Protein AF-N8PVH3-F1 (afdb_monomer)

Sequence (81 aa):
MIYKFVIYKMEKELAFETVAKIIHDRGVELIVGGNPAFETEFVLFYIESTMNQWGYKNPKVAAYCDAIKAENDNFRSMGIC

Solvent-accessible surface area (backbone atoms only — not comparable to full-atom values): 4439 Å² total; per-residue (Å²): 115,68,67,61,54,53,51,56,52,52,55,49,54,51,49,52,47,53,53,44,48,56,46,41,56,52,27,50,54,34,46,77,70,76,35,75,33,61,68,43,33,52,52,37,49,51,49,50,51,52,36,46,75,74,73,46,85,55,74,65,50,53,51,46,29,52,54,47,42,55,54,34,50,53,39,45,75,72,71,52,127

Secondary structure (DSSP, 8-state):
-HHHHHHHHHHHHHHHHHHHHHHHHHHHHHHHTT---HHHHHHHHHHHHHHHHTT---HHHHHHHHHHHHHHHHHHHTT--

pLDDT: mean 91.18, std 10.43, range [61.06, 98.25]

Mean predicted aligned error: 4.34 Å

Nearest PDB structures (foldseek):
  6b87-assembly2_B-3  TM=4.559E-01  e=2.307E+00  synthetic construct

Structure (mmCIF, N/CA/C/O backbone):
data_AF-N8PVH3-F1
#
_entry.id   AF-N8PVH3-F1
#
loop_
_atom_site.group_PDB
_atom_site.id
_atom_site.type_symbol
_atom_site.label_atom_id
_atom_site.label_alt_id
_atom_site.label_comp_id
_atom_site.label_asym_id
_atom_site.label_entity_id
_atom_site.label_seq_id
_atom_site.pdbx_PDB_ins_code
_atom_site.Cartn_x
_atom_site.Cartn_y
_atom_site.Cartn_z
_atom_site.occupancy
_atom_site.B_iso_or_equiv
_atom_site.auth_seq_id
_atom_site.auth_comp_id
_atom_site.auth_asym_id
_atom_site.auth_atom_id
_atom_site.pdbx_PDB_model_num
ATOM 1 N N . MET A 1 1 ? -19.672 6.543 29.196 1.00 62.56 1 MET A N 1
ATOM 2 C CA . MET A 1 1 ? -18.665 5.513 28.838 1.00 62.56 1 MET A CA 1
ATOM 3 C C . MET A 1 1 ? -18.680 5.155 27.348 1.00 62.56 1 MET A C 1
ATOM 5 O O . MET A 1 1 ? -17.611 5.067 26.764 1.00 62.56 1 MET A O 1
ATOM 9 N N . ILE A 1 2 ? -19.855 5.043 26.713 1.00 68.19 2 ILE A N 1
ATOM 10 C CA . ILE A 1 2 ? -20.013 4.739 25.273 1.00 68.19 2 ILE A CA 1
ATOM 11 C C . ILE A 1 2 ? -19.298 5.761 24.366 1.00 68.19 2 ILE A C 1
ATOM 13 O O . ILE A 1 2 ? -18.527 5.369 23.498 1.00 68.19 2 ILE A O 1
ATOM 17 N N . TYR A 1 3 ? -19.456 7.064 24.623 1.00 62.94 3 TYR A N 1
ATOM 18 C CA . TYR A 1 3 ? -18.819 8.121 23.819 1.00 62.94 3 TYR A CA 1
ATOM 19 C C . TYR A 1 3 ? -17.286 8.032 23.768 1.00 62.94 3 TYR A C 1
ATOM 21 O O . TYR A 1 3 ? -16.696 8.221 22.713 1.00 62.94 3 TYR A O 1
ATOM 29 N N . LYS A 1 4 ? -16.632 7.674 24.882 1.00 72.88 4 LYS A N 1
ATOM 30 C CA . LYS A 1 4 ? -15.167 7.536 24.938 1.00 72.88 4 LYS A CA 1
ATOM 31 C C . LYS A 1 4 ? -14.671 6.363 24.084 1.00 72.88 4 LYS A C 1
ATOM 33 O O . LYS A 1 4 ? -13.632 6.468 23.447 1.00 72.88 4 LYS A O 1
ATOM 38 N N . PHE A 1 5 ? -15.427 5.266 24.049 1.00 64.00 5 PHE A N 1
ATOM 39 C CA . PHE A 1 5 ? -15.114 4.107 23.212 1.00 64.00 5 PHE A CA 1
ATOM 40 C C . PHE A 1 5 ? -15.274 4.421 21.7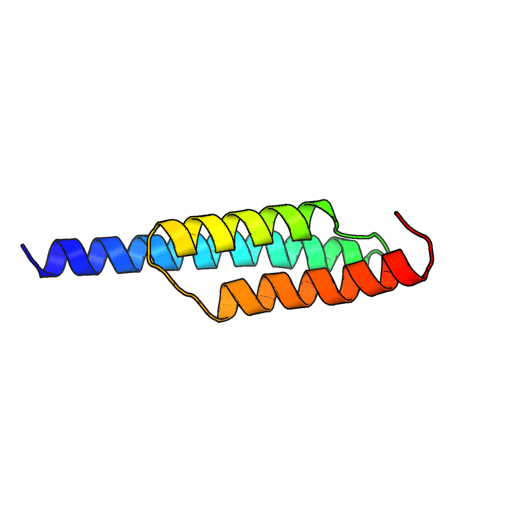19 1.00 64.00 5 PHE A C 1
ATOM 42 O O . PHE A 1 5 ? -14.422 4.035 20.925 1.00 64.00 5 PHE A O 1
ATOM 49 N N . VAL A 1 6 ? -16.323 5.162 21.344 1.00 64.75 6 VAL A N 1
ATOM 50 C CA . VAL A 1 6 ? -16.552 5.594 19.954 1.00 64.75 6 VAL A CA 1
ATOM 51 C C . VAL A 1 6 ? -15.464 6.564 19.481 1.00 64.75 6 VAL A C 1
ATOM 53 O O . VAL A 1 6 ? -14.910 6.359 18.405 1.00 64.75 6 VAL A O 1
ATOM 56 N N . ILE A 1 7 ? -15.091 7.556 20.298 1.00 66.88 7 ILE A N 1
ATOM 57 C CA . ILE A 1 7 ? -14.012 8.505 19.968 1.00 66.88 7 ILE A CA 1
ATOM 58 C C . ILE A 1 7 ? -12.682 7.769 19.758 1.00 66.88 7 ILE A C 1
ATOM 60 O O . ILE A 1 7 ? -12.030 7.961 18.738 1.00 66.88 7 ILE A O 1
ATOM 64 N N . TYR A 1 8 ? -12.325 6.847 20.656 1.00 61.06 8 TYR A N 1
ATOM 65 C CA . TYR A 1 8 ? -11.085 6.073 20.538 1.00 61.06 8 TYR A CA 1
ATOM 66 C C . TYR A 1 8 ? -11.038 5.188 19.280 1.00 61.06 8 TYR A C 1
ATOM 68 O O . TYR A 1 8 ? -9.973 4.992 18.694 1.00 61.06 8 TYR A O 1
ATOM 76 N N . LYS A 1 9 ? -12.188 4.653 18.845 1.00 63.44 9 LYS A N 1
ATOM 77 C CA . LYS A 1 9 ? -12.297 3.928 17.572 1.00 63.44 9 LYS A CA 1
ATOM 78 C C . LYS A 1 9 ? -12.032 4.842 16.371 1.00 63.44 9 LYS A C 1
ATOM 80 O O . LYS A 1 9 ? -11.245 4.471 15.505 1.00 63.44 9 LYS A O 1
ATOM 85 N N . MET A 1 10 ? -12.634 6.033 16.352 1.00 72.56 10 MET A N 1
ATOM 86 C CA . MET A 1 10 ? -12.451 7.009 15.269 1.00 72.56 10 MET A CA 1
ATOM 87 C C . MET A 1 10 ? -11.010 7.525 15.176 1.00 72.56 10 MET A C 1
ATOM 89 O O . MET A 1 10 ? -10.470 7.632 14.079 1.00 72.56 10 MET A O 1
ATOM 93 N N . GLU A 1 11 ? -10.366 7.807 16.310 1.00 82.69 11 GLU A N 1
ATOM 94 C CA . GLU A 1 11 ? -8.972 8.276 16.335 1.00 82.69 11 GLU A CA 1
ATOM 95 C C . GLU A 1 11 ? -8.007 7.239 15.747 1.00 82.69 11 GLU A C 1
ATOM 97 O O . GLU A 1 11 ? -7.088 7.589 15.008 1.00 82.69 11 GLU A O 1
ATOM 102 N N . LYS A 1 12 ? -8.233 5.951 16.031 1.00 81.50 12 LYS A N 1
ATOM 103 C CA . LYS A 1 12 ? -7.414 4.856 15.495 1.00 81.50 12 LYS A CA 1
ATOM 104 C C . LYS A 1 12 ? -7.582 4.673 13.997 1.00 81.50 12 LYS A C 1
ATOM 106 O O . LYS A 1 12 ? -6.588 4.527 13.294 1.00 81.50 12 LYS A O 1
ATOM 111 N N . GLU A 1 13 ? -8.821 4.668 13.518 1.00 86.81 13 GLU A N 1
ATOM 112 C CA . GLU A 1 13 ? -9.106 4.554 12.088 1.00 86.81 13 GLU A CA 1
ATOM 113 C C . GLU A 1 13 ? -8.469 5.711 11.307 1.00 86.81 13 GLU A C 1
ATOM 115 O O . GLU A 1 13 ? -7.798 5.480 10.299 1.00 86.81 13 GLU A O 1
ATOM 120 N N . LEU A 1 14 ? -8.582 6.937 11.829 1.00 90.88 14 LEU A N 1
ATOM 121 C CA . LEU A 1 14 ? -7.953 8.121 11.246 1.00 90.88 14 LEU A CA 1
ATOM 122 C C . LEU A 1 14 ? -6.419 8.046 11.277 1.00 90.88 14 LEU A C 1
ATOM 124 O O . LEU A 1 14 ? -5.760 8.468 10.323 1.00 90.88 14 LEU A O 1
ATOM 128 N N . ALA A 1 15 ? -5.837 7.501 12.348 1.00 91.62 15 ALA A N 1
ATOM 129 C CA . ALA A 1 15 ? -4.394 7.301 12.441 1.00 91.62 15 ALA A CA 1
ATOM 130 C C . ALA A 1 15 ? -3.893 6.330 11.361 1.00 91.62 15 ALA A C 1
ATOM 132 O O . ALA A 1 15 ? -2.922 6.642 10.670 1.00 91.62 15 ALA A O 1
ATOM 133 N N . PHE A 1 16 ? -4.577 5.199 11.158 1.00 93.44 16 PHE A N 1
ATOM 134 C CA . PHE A 1 16 ? -4.236 4.273 10.076 1.00 93.44 16 PHE A CA 1
ATOM 135 C C . PHE A 1 16 ? -4.382 4.916 8.694 1.00 93.44 16 PHE A C 1
ATOM 137 O O . PHE A 1 16 ? -3.479 4.774 7.873 1.00 93.44 16 PHE A O 1
ATOM 144 N N . GLU A 1 17 ? -5.462 5.664 8.449 1.00 94.88 17 GLU A N 1
ATOM 145 C CA . GLU A 1 17 ? -5.655 6.386 7.183 1.00 94.88 17 GLU A CA 1
ATOM 146 C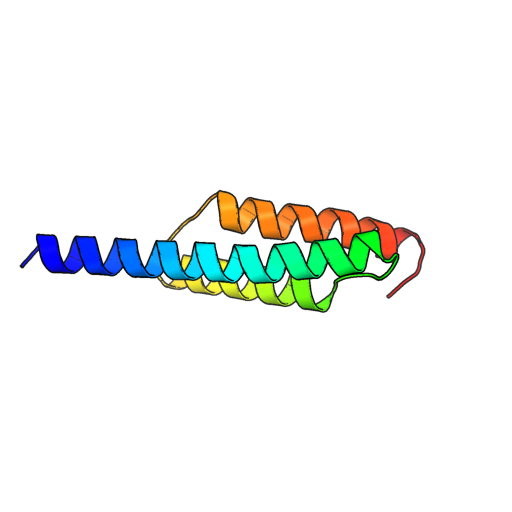 C . GLU A 1 17 ? -4.516 7.382 6.917 1.00 94.88 17 GLU A C 1
ATOM 148 O O . GLU A 1 17 ? -3.985 7.444 5.807 1.00 94.88 17 GLU A O 1
ATOM 153 N N . THR A 1 18 ? -4.106 8.131 7.944 1.00 96.19 18 THR A N 1
ATOM 154 C CA . THR A 1 18 ? -3.029 9.127 7.844 1.00 96.19 18 THR A CA 1
ATOM 155 C C . THR A 1 18 ? -1.692 8.463 7.521 1.00 96.19 18 THR A C 1
ATOM 157 O O . THR A 1 18 ? -0.973 8.910 6.627 1.00 96.19 18 THR A O 1
ATOM 160 N N . VAL A 1 19 ? -1.360 7.375 8.220 1.00 96.75 19 VAL A N 1
ATOM 161 C CA . VAL A 1 19 ? -0.119 6.624 7.985 1.00 96.75 19 VAL A CA 1
ATOM 162 C C . VAL A 1 19 ? -0.122 5.991 6.593 1.00 96.75 19 VAL A C 1
ATOM 164 O O . VAL A 1 19 ? 0.864 6.126 5.868 1.00 96.75 19 VAL A O 1
ATOM 167 N N . ALA A 1 20 ? -1.235 5.371 6.186 1.00 97.56 20 ALA A N 1
ATOM 168 C CA . ALA A 1 20 ? -1.385 4.797 4.851 1.00 97.56 20 ALA A CA 1
ATOM 169 C C . ALA A 1 20 ? -1.195 5.855 3.758 1.00 97.56 20 ALA A C 1
ATOM 171 O O . ALA A 1 20 ? -0.475 5.608 2.795 1.00 97.56 20 ALA A O 1
ATOM 172 N N . LYS A 1 21 ? -1.752 7.061 3.936 1.00 97.75 21 LYS A N 1
ATOM 173 C CA . LYS A 1 21 ? -1.556 8.166 2.992 1.00 97.75 21 LYS A CA 1
ATOM 174 C C . LYS A 1 21 ? -0.083 8.561 2.848 1.00 97.75 21 LYS A C 1
ATOM 176 O O . LYS A 1 21 ? 0.394 8.700 1.729 1.00 97.75 21 LYS A O 1
ATOM 181 N N . ILE A 1 22 ? 0.645 8.720 3.954 1.00 98.25 22 ILE A N 1
ATOM 182 C CA . ILE A 1 22 ? 2.074 9.087 3.911 1.00 98.25 22 ILE A CA 1
ATOM 183 C C . ILE A 1 22 ? 2.883 8.029 3.151 1.00 98.25 22 ILE A C 1
ATOM 185 O O . ILE A 1 22 ? 3.773 8.360 2.371 1.00 98.25 22 ILE A O 1
ATOM 189 N N . ILE 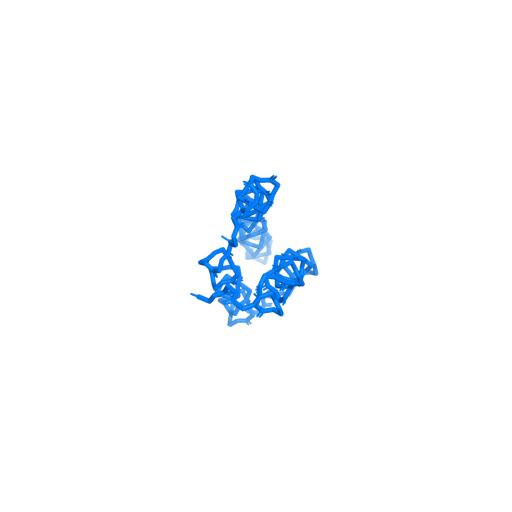A 1 23 ? 2.587 6.753 3.390 1.00 98.25 23 ILE A N 1
ATOM 190 C CA . ILE A 1 23 ? 3.276 5.630 2.746 1.00 98.25 23 ILE A CA 1
ATOM 191 C C . ILE A 1 23 ? 2.936 5.570 1.255 1.00 98.25 23 ILE A C 1
ATOM 193 O O . ILE A 1 23 ? 3.839 5.431 0.434 1.00 98.25 23 ILE A O 1
ATOM 197 N N . HIS A 1 24 ? 1.663 5.747 0.906 1.00 98.19 24 HIS A N 1
ATOM 198 C CA . HIS A 1 24 ? 1.211 5.860 -0.475 1.00 98.19 24 HIS A CA 1
ATOM 199 C C . HIS A 1 24 ? 1.927 6.991 -1.218 1.00 98.19 24 HIS A C 1
ATOM 201 O O . HIS A 1 24 ? 2.503 6.749 -2.274 1.00 98.19 24 HIS A O 1
ATOM 207 N N . ASP A 1 25 ? 1.946 8.200 -0.651 1.00 98.19 25 ASP A N 1
ATOM 208 C CA . ASP A 1 25 ? 2.557 9.368 -1.293 1.00 98.19 25 ASP A CA 1
ATOM 209 C C . ASP A 1 25 ? 4.061 9.131 -1.559 1.00 98.19 25 ASP A C 1
ATOM 211 O O . ASP A 1 25 ? 4.554 9.456 -2.637 1.00 98.19 25 ASP A O 1
ATOM 215 N N . ARG A 1 26 ? 4.769 8.440 -0.651 1.00 97.69 26 ARG A N 1
ATOM 216 C CA . ARG A 1 26 ? 6.160 7.994 -0.880 1.00 97.69 26 ARG A CA 1
ATOM 217 C C . ARG A 1 26 ? 6.290 6.972 -2.013 1.00 97.69 26 ARG A C 1
ATOM 219 O O . ARG A 1 26 ? 7.257 7.014 -2.765 1.00 97.69 26 ARG A O 1
ATOM 226 N N . GLY A 1 27 ? 5.345 6.039 -2.139 1.00 97.94 27 GLY A N 1
ATOM 227 C CA . GLY A 1 27 ? 5.318 5.099 -3.264 1.00 97.94 27 GLY A CA 1
ATOM 228 C C . GLY A 1 27 ? 5.098 5.797 -4.600 1.00 97.94 27 GLY A C 1
ATOM 229 O O . GLY A 1 27 ? 5.776 5.476 -5.572 1.00 97.94 27 GLY A O 1
ATOM 230 N N . VAL A 1 28 ? 4.213 6.795 -4.631 1.00 98.12 28 VAL A N 1
ATOM 231 C CA . VAL A 1 28 ? 3.984 7.626 -5.820 1.00 98.12 28 VAL A CA 1
ATOM 232 C C . VAL A 1 28 ? 5.265 8.346 -6.236 1.00 98.12 28 VAL A C 1
ATOM 234 O O . VAL A 1 28 ? 5.594 8.344 -7.418 1.00 98.12 28 VAL A O 1
ATOM 237 N N . GLU A 1 29 ? 6.024 8.912 -5.294 1.00 98.19 29 GLU A N 1
ATOM 238 C CA . GLU A 1 29 ? 7.315 9.547 -5.599 1.00 98.19 29 GLU A CA 1
ATOM 239 C C . GLU A 1 29 ? 8.311 8.574 -6.256 1.00 98.19 29 GLU A C 1
ATOM 241 O O . GLU A 1 29 ? 8.975 8.944 -7.227 1.00 98.19 29 GLU A O 1
ATOM 246 N N . LEU A 1 30 ? 8.383 7.321 -5.784 1.00 97.25 30 LEU A N 1
ATOM 247 C CA . LEU A 1 30 ? 9.232 6.285 -6.390 1.00 97.25 30 LEU A CA 1
ATOM 248 C C . LEU A 1 30 ? 8.798 5.958 -7.824 1.00 97.25 30 LEU A C 1
ATOM 250 O O . LEU A 1 30 ? 9.637 5.979 -8.729 1.00 97.25 30 LEU A O 1
ATOM 254 N N . ILE A 1 31 ? 7.497 5.726 -8.027 1.00 97.12 31 ILE A N 1
ATOM 255 C CA . ILE A 1 31 ? 6.899 5.389 -9.328 1.00 97.12 31 ILE A CA 1
ATOM 256 C C . ILE A 1 31 ? 7.110 6.521 -10.334 1.00 97.12 31 ILE A C 1
ATOM 258 O O . ILE A 1 31 ? 7.560 6.278 -11.453 1.00 97.12 31 ILE A O 1
ATOM 262 N N . VAL A 1 32 ? 6.859 7.770 -9.929 1.00 96.50 32 VAL A N 1
ATOM 263 C CA . VAL A 1 32 ? 7.112 8.962 -10.759 1.00 96.50 32 VAL A CA 1
ATOM 264 C C . VAL A 1 32 ? 8.603 9.099 -11.085 1.00 96.50 32 VAL A C 1
ATOM 266 O O . VAL A 1 32 ? 8.957 9.514 -12.188 1.00 96.50 32 VAL A O 1
ATOM 269 N N . GLY A 1 33 ? 9.482 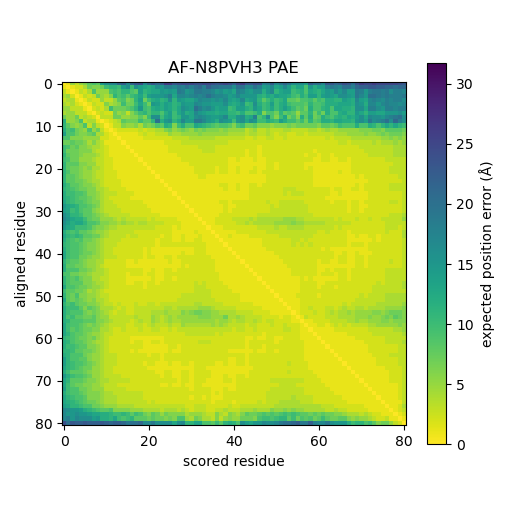8.703 -10.162 1.00 95.56 33 GLY A N 1
ATOM 270 C CA . GLY A 1 33 ? 10.924 8.603 -10.386 1.00 95.56 33 GLY A CA 1
ATOM 271 C C . GLY A 1 33 ? 11.363 7.429 -11.273 1.00 95.56 33 GLY A C 1
ATOM 272 O O . GLY A 1 33 ? 12.564 7.266 -11.485 1.00 95.56 33 GLY A O 1
ATOM 273 N N . GLY A 1 34 ? 10.431 6.613 -11.778 1.00 94.50 34 GLY A N 1
ATOM 274 C CA . GLY A 1 34 ? 10.706 5.457 -12.636 1.00 94.50 34 GLY A CA 1
ATOM 275 C C . GLY A 1 34 ? 11.145 4.198 -11.888 1.00 94.50 34 GLY A C 1
ATOM 276 O O . GLY A 1 34 ? 11.670 3.280 -12.515 1.00 94.50 34 GLY A O 1
ATOM 277 N N . ASN A 1 35 ? 10.952 4.147 -10.568 1.00 96.25 35 ASN A N 1
ATOM 278 C CA . ASN A 1 35 ? 11.304 2.998 -9.737 1.00 96.25 35 ASN A CA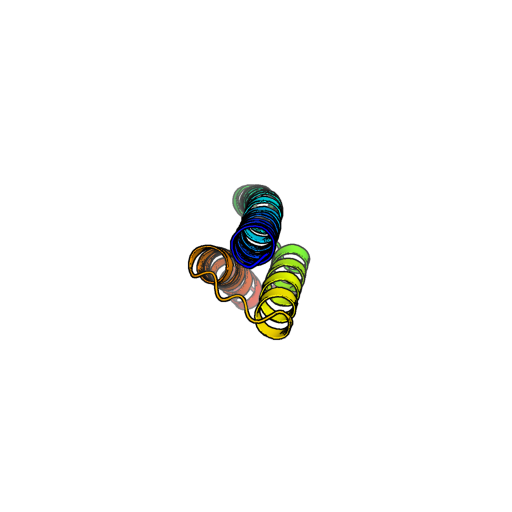 1
ATOM 279 C C . ASN A 1 35 ? 10.039 2.267 -9.268 1.00 96.25 35 ASN A C 1
ATOM 281 O O . ASN A 1 35 ? 9.055 2.923 -8.918 1.00 96.25 35 ASN A O 1
ATOM 285 N N . PRO A 1 36 ? 10.054 0.927 -9.191 1.00 96.12 36 PRO A N 1
ATOM 286 C CA . PRO A 1 36 ? 8.967 0.196 -8.556 1.00 96.12 36 PRO A CA 1
ATOM 287 C C . PRO A 1 36 ? 8.878 0.536 -7.061 1.00 96.12 36 PRO A C 1
ATOM 289 O O . PRO A 1 36 ? 9.879 0.842 -6.411 1.00 96.12 36 PRO A O 1
ATOM 292 N N . ALA A 1 37 ? 7.675 0.436 -6.503 1.00 97.44 37 ALA A N 1
ATOM 293 C CA . ALA A 1 37 ? 7.383 0.676 -5.092 1.00 97.44 37 ALA A CA 1
ATOM 294 C C . ALA A 1 37 ? 6.875 -0.613 -4.417 1.00 97.44 37 ALA A C 1
ATOM 296 O O . ALA A 1 37 ? 5.811 -0.629 -3.789 1.00 97.44 37 ALA A O 1
ATOM 297 N N . PHE A 1 38 ? 7.596 -1.728 -4.585 1.00 96.62 38 PHE A N 1
ATOM 298 C CA . PHE A 1 38 ? 7.165 -3.052 -4.111 1.00 96.62 38 PHE A CA 1
ATOM 299 C C . PHE A 1 38 ? 7.026 -3.116 -2.591 1.00 96.62 38 PHE A C 1
ATOM 301 O O . PHE A 1 38 ? 6.028 -3.623 -2.077 1.00 96.62 38 PHE A O 1
ATOM 308 N N . GLU A 1 39 ? 7.977 -2.548 -1.856 1.00 96.56 39 GLU A N 1
ATOM 309 C CA . GLU A 1 39 ? 7.906 -2.464 -0.400 1.00 96.56 39 GLU A CA 1
ATOM 310 C C . GLU A 1 39 ? 6.703 -1.630 0.046 1.00 96.56 39 GLU A C 1
ATOM 312 O O . GLU A 1 39 ? 6.033 -1.990 1.015 1.00 96.56 39 GLU A O 1
ATOM 317 N N . THR A 1 40 ? 6.382 -0.555 -0.680 1.00 97.69 40 THR A N 1
ATOM 318 C CA . THR A 1 40 ? 5.200 0.263 -0.391 1.00 97.69 40 THR A CA 1
ATOM 319 C C . THR A 1 40 ? 3.911 -0.549 -0.548 1.00 97.69 40 THR A C 1
ATOM 321 O O . THR A 1 40 ? 3.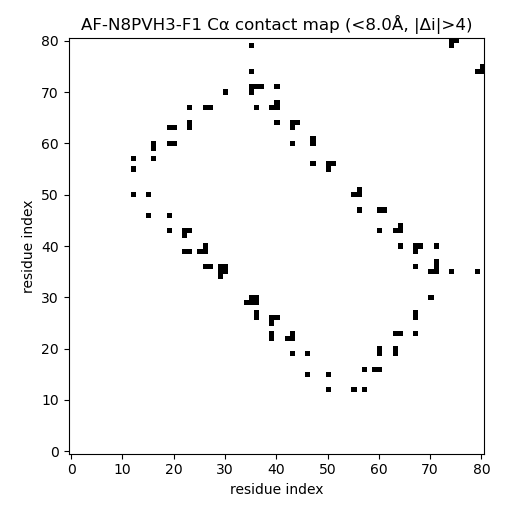058 -0.472 0.336 1.00 97.69 40 THR A O 1
ATOM 324 N N . GLU A 1 41 ? 3.777 -1.364 -1.605 1.00 97.56 41 GLU A N 1
ATOM 325 C CA . GLU A 1 41 ? 2.629 -2.278 -1.783 1.00 97.56 41 GLU A CA 1
ATOM 326 C C . GLU A 1 41 ? 2.482 -3.215 -0.581 1.00 97.56 41 GLU A C 1
ATOM 328 O O . GLU A 1 41 ? 1.403 -3.299 0.008 1.00 97.56 41 GLU A O 1
ATOM 333 N N . PHE A 1 42 ? 3.569 -3.867 -0.155 1.00 97.12 42 PHE A N 1
ATOM 334 C CA . PHE A 1 42 ? 3.523 -4.778 0.991 1.00 97.12 42 PHE A CA 1
ATOM 335 C C . PHE A 1 42 ? 3.136 -4.072 2.290 1.00 97.12 42 PHE A C 1
ATOM 337 O O . PHE A 1 42 ? 2.322 -4.590 3.057 1.00 97.12 42 PHE A O 1
ATOM 344 N N . VAL A 1 43 ? 3.697 -2.891 2.554 1.00 97.88 43 VAL A N 1
ATOM 345 C CA . VAL A 1 43 ? 3.392 -2.144 3.778 1.00 97.88 43 VAL A CA 1
ATOM 346 C C . VAL A 1 43 ? 1.929 -1.690 3.794 1.00 97.88 43 VAL A C 1
ATOM 348 O O . VAL A 1 43 ? 1.270 -1.839 4.826 1.00 97.88 43 VAL A O 1
ATOM 351 N N . LEU A 1 44 ? 1.394 -1.187 2.676 1.00 97.62 44 LEU A N 1
ATOM 352 C CA . LEU A 1 44 ? -0.020 -0.802 2.577 1.00 97.62 44 LEU A CA 1
ATOM 353 C C . LEU A 1 44 ? -0.948 -2.003 2.783 1.00 97.62 44 LEU A C 1
ATOM 355 O O . LEU A 1 44 ? -1.907 -1.898 3.550 1.00 97.62 44 LEU A O 1
ATOM 359 N N . PHE A 1 45 ? -0.610 -3.157 2.206 1.00 96.81 45 PHE A N 1
ATOM 360 C CA . PHE A 1 45 ? -1.358 -4.396 2.413 1.00 96.81 45 PHE A CA 1
ATOM 361 C C . PHE A 1 45 ? -1.360 -4.839 3.887 1.00 96.81 45 PHE A C 1
ATOM 363 O O . PHE A 1 45 ? -2.399 -5.216 4.436 1.00 96.81 45 PHE A O 1
ATOM 370 N N . TYR A 1 46 ? -0.219 -4.752 4.581 1.00 97.12 46 TYR A N 1
ATOM 371 C CA . TYR A 1 46 ? -0.156 -5.068 6.013 1.00 97.12 46 TYR A CA 1
ATOM 372 C C . TYR A 1 46 ? -0.939 -4.076 6.878 1.00 97.12 46 TYR A C 1
ATOM 374 O O . TYR A 1 46 ? -1.552 -4.492 7.867 1.00 97.12 46 TYR A O 1
ATOM 382 N N . ILE A 1 47 ? -0.959 -2.790 6.517 1.00 96.06 47 ILE A N 1
ATOM 383 C CA . ILE A 1 47 ? -1.797 -1.793 7.195 1.00 96.06 47 ILE A CA 1
ATOM 384 C C . ILE A 1 47 ? -3.273 -2.150 7.024 1.00 96.06 47 ILE A C 1
ATOM 386 O O . ILE A 1 47 ? -3.980 -2.258 8.027 1.00 96.06 47 ILE A O 1
ATOM 390 N N . GLU A 1 48 ? -3.725 -2.399 5.795 1.00 95.56 48 GLU A N 1
ATOM 391 C CA . GLU A 1 48 ? -5.115 -2.769 5.516 1.00 95.56 48 GLU A CA 1
ATOM 392 C C . GLU A 1 48 ? -5.517 -4.056 6.256 1.00 95.56 48 GLU A C 1
ATOM 394 O O . GLU A 1 48 ? -6.550 -4.105 6.929 1.00 95.56 48 GLU A O 1
ATOM 399 N N . SER A 1 49 ? -4.669 -5.087 6.216 1.00 95.69 49 SER A N 1
ATOM 400 C CA . SER A 1 49 ? -4.890 -6.340 6.946 1.00 95.69 49 SER A CA 1
ATOM 401 C C . SER A 1 49 ? -4.986 -6.120 8.460 1.00 95.69 49 SER A C 1
ATOM 403 O O . SER A 1 49 ? -5.881 -6.660 9.117 1.00 95.69 49 SER A O 1
ATOM 405 N N . THR A 1 50 ? -4.120 -5.276 9.026 1.00 95.12 50 THR A N 1
ATOM 406 C CA . THR A 1 50 ? -4.145 -4.940 10.459 1.00 95.12 50 THR A CA 1
ATOM 407 C C . THR A 1 50 ? -5.418 -4.177 10.829 1.00 95.12 50 THR A C 1
ATOM 409 O O . THR A 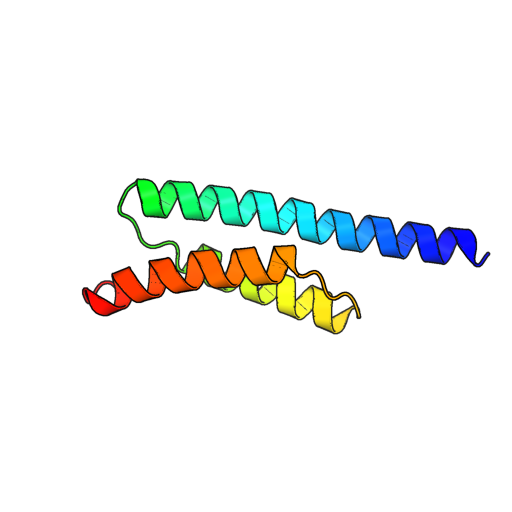1 50 ? -6.053 -4.496 11.837 1.00 95.12 50 THR A O 1
ATOM 412 N N . MET A 1 51 ? -5.843 -3.216 10.002 1.00 93.88 51 MET A N 1
ATOM 413 C CA . MET A 1 51 ? -7.109 -2.497 10.187 1.00 93.88 51 MET A CA 1
ATOM 414 C C . MET A 1 51 ? -8.302 -3.453 10.175 1.00 93.88 51 MET A C 1
ATOM 416 O O . MET A 1 51 ? -9.137 -3.401 11.082 1.00 93.88 51 MET A O 1
ATOM 420 N N . ASN A 1 52 ? -8.337 -4.367 9.202 1.00 92.69 52 ASN A N 1
ATOM 421 C CA . ASN A 1 52 ? -9.383 -5.378 9.075 1.00 92.69 52 ASN A CA 1
ATOM 422 C C . ASN A 1 52 ? -9.445 -6.287 10.313 1.00 92.69 52 ASN A C 1
ATOM 424 O O . ASN A 1 52 ? -10.534 -6.529 10.837 1.00 92.69 52 ASN A O 1
ATOM 428 N N . GLN A 1 53 ? -8.296 -6.731 10.838 1.00 93.50 53 GLN A N 1
ATOM 429 C CA . GLN A 1 53 ? -8.224 -7.507 12.087 1.00 93.50 53 GLN A CA 1
ATOM 430 C C . GLN A 1 53 ? -8.740 -6.723 13.301 1.00 93.50 53 GLN A C 1
ATOM 432 O O . GLN A 1 53 ? -9.304 -7.303 14.227 1.00 93.50 53 GLN A O 1
ATOM 437 N N . TRP A 1 54 ? -8.581 -5.399 13.297 1.00 89.88 54 TRP A N 1
ATOM 438 C CA . TRP A 1 54 ? -9.101 -4.513 14.340 1.00 89.88 54 TRP A CA 1
ATOM 439 C C . TRP A 1 54 ? -10.582 -4.142 14.134 1.00 89.88 54 TRP A C 1
ATOM 441 O O . TRP A 1 54 ? -11.162 -3.440 14.968 1.00 89.88 54 TRP A O 1
ATOM 451 N N . GLY A 1 55 ? -11.211 -4.634 13.061 1.00 90.50 55 GLY A N 1
ATOM 452 C CA . GLY A 1 55 ? -12.615 -4.393 12.732 1.00 90.50 55 GLY A CA 1
ATOM 453 C C . GLY A 1 55 ? -12.884 -3.056 12.039 1.00 90.50 55 GLY A C 1
ATOM 454 O O . GLY A 1 55 ? -14.035 -2.620 12.018 1.00 90.50 55 GLY A O 1
ATOM 455 N N . TYR A 1 56 ? -11.856 -2.407 11.485 1.00 87.88 56 TYR A N 1
ATOM 456 C CA . TYR A 1 56 ? -11.985 -1.180 10.698 1.00 87.88 56 TYR A CA 1
ATOM 457 C C . TYR A 1 56 ? -11.874 -1.493 9.211 1.00 87.88 56 TYR A C 1
ATOM 459 O O . TYR A 1 56 ? -10.968 -2.206 8.790 1.00 87.88 56 TYR A O 1
ATOM 467 N N . LYS A 1 57 ? -12.775 -0.919 8.414 1.00 89.50 57 LYS A N 1
ATOM 468 C CA . LYS A 1 57 ? -12.727 -0.983 6.952 1.00 89.50 57 LYS A CA 1
ATOM 469 C C . LYS A 1 57 ? -12.724 0.434 6.418 1.00 89.50 57 LYS A C 1
ATOM 471 O O . LYS A 1 57 ? -13.721 1.133 6.569 1.00 89.50 57 LYS A O 1
ATOM 476 N N . ASN A 1 58 ? -11.625 0.837 5.792 1.00 90.44 58 ASN A N 1
ATOM 477 C CA . ASN A 1 58 ? -11.485 2.179 5.249 1.00 90.44 58 ASN A CA 1
ATOM 478 C C . ASN A 1 58 ? -11.266 2.106 3.727 1.00 90.44 58 ASN A C 1
ATOM 480 O O . ASN A 1 58 ? -10.208 1.647 3.291 1.00 90.44 58 ASN A O 1
ATOM 484 N N . PRO A 1 59 ? -12.231 2.568 2.910 1.00 93.12 59 PRO A N 1
ATOM 485 C CA . PRO A 1 59 ? -12.143 2.468 1.454 1.00 93.12 59 PRO A CA 1
ATOM 486 C C . PRO A 1 59 ? -10.994 3.292 0.860 1.00 93.12 59 PRO A C 1
ATOM 488 O O . PRO A 1 59 ? -10.526 2.972 -0.228 1.00 93.12 59 PRO A O 1
ATOM 491 N N . LYS A 1 60 ? -10.508 4.329 1.554 1.00 94.50 60 LYS A N 1
ATOM 492 C CA . LYS A 1 60 ? -9.352 5.102 1.082 1.00 94.50 60 LYS A CA 1
ATOM 493 C C . LYS A 1 60 ? -8.060 4.305 1.210 1.00 94.50 60 LYS A C 1
ATOM 495 O O . LYS A 1 60 ? -7.234 4.358 0.312 1.00 94.50 60 LYS A O 1
ATOM 500 N N . VAL A 1 61 ? -7.899 3.558 2.304 1.00 94.94 61 VAL A N 1
ATOM 501 C CA . VAL A 1 61 ? -6.712 2.713 2.511 1.00 94.94 61 VAL A CA 1
ATOM 502 C C . VAL A 1 61 ? -6.663 1.590 1.476 1.00 94.94 61 VAL A C 1
ATOM 504 O O . VAL A 1 61 ? -5.606 1.371 0.891 1.00 94.94 61 VAL A O 1
ATOM 507 N N . ALA A 1 62 ? -7.805 0.959 1.183 1.00 95.50 62 ALA A N 1
ATOM 508 C CA . ALA A 1 62 ? -7.918 -0.011 0.092 1.00 95.50 62 ALA A CA 1
ATOM 509 C C . ALA A 1 62 ? -7.525 0.615 -1.260 1.00 95.50 62 ALA A C 1
ATOM 511 O O . ALA A 1 62 ? -6.658 0.095 -1.955 1.00 95.50 62 ALA A O 1
ATOM 512 N N . ALA A 1 63 ? -8.060 1.803 -1.573 1.00 97.25 63 ALA A N 1
ATOM 513 C CA . ALA A 1 63 ? -7.728 2.516 -2.806 1.00 97.25 63 ALA A CA 1
ATOM 514 C C . ALA A 1 63 ? -6.232 2.869 -2.920 1.00 97.25 63 ALA A C 1
ATOM 516 O O . ALA A 1 63 ? -5.673 2.802 -4.013 1.00 97.25 63 ALA A O 1
ATOM 517 N N . TYR A 1 64 ? -5.565 3.216 -1.813 1.00 97.44 64 TYR A N 1
ATOM 518 C CA . TYR A 1 64 ? -4.116 3.434 -1.808 1.00 97.44 64 TYR A CA 1
ATOM 519 C C . TYR A 1 64 ? -3.339 2.154 -2.135 1.00 97.44 64 TYR A C 1
ATOM 521 O O . TYR A 1 64 ? -2.362 2.208 -2.883 1.00 97.44 64 TYR A O 1
ATOM 529 N N . CYS A 1 65 ? -3.760 1.011 -1.586 1.00 95.62 65 CYS A N 1
ATOM 530 C CA . CYS A 1 65 ? -3.139 -0.279 -1.875 1.00 95.62 65 CYS A CA 1
ATOM 531 C C . CYS A 1 65 ? -3.320 -0.658 -3.353 1.00 95.62 65 CYS A C 1
ATOM 533 O O . CYS A 1 65 ? -2.340 -0.985 -4.023 1.00 95.62 65 CYS A O 1
ATOM 535 N N . ASP A 1 66 ? -4.546 -0.541 -3.871 1.00 97.44 66 ASP A N 1
ATOM 536 C CA . ASP A 1 66 ? -4.879 -0.855 -5.265 1.00 97.44 66 ASP A CA 1
ATOM 537 C C . ASP A 1 66 ? -4.096 0.018 -6.256 1.00 97.44 66 ASP A C 1
ATOM 539 O O . ASP A 1 66 ? -3.593 -0.486 -7.261 1.00 97.44 66 ASP A O 1
ATOM 543 N N . ALA A 1 67 ? -3.940 1.314 -5.959 1.00 97.44 67 ALA A N 1
ATOM 544 C CA . ALA A 1 67 ? -3.203 2.245 -6.811 1.00 97.44 67 ALA A CA 1
ATOM 545 C C . ALA A 1 67 ? -1.716 1.872 -6.937 1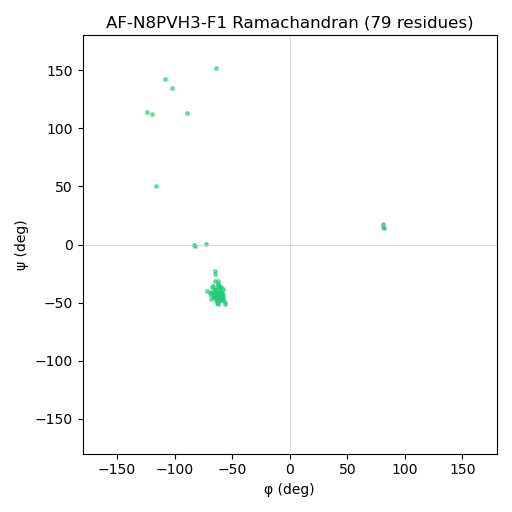.00 97.44 67 ALA A C 1
ATOM 547 O O . ALA A 1 67 ? -1.201 1.759 -8.048 1.00 97.44 67 ALA A O 1
ATOM 548 N N . ILE A 1 68 ? -1.028 1.629 -5.813 1.00 97.94 68 ILE A N 1
ATOM 549 C CA . ILE A 1 68 ? 0.390 1.228 -5.837 1.00 97.94 68 ILE A CA 1
ATOM 550 C C . ILE A 1 68 ? 0.555 -0.148 -6.485 1.00 97.94 68 ILE A C 1
ATOM 552 O O . ILE A 1 68 ? 1.492 -0.363 -7.255 1.00 97.94 68 ILE A O 1
ATOM 556 N N . LYS A 1 69 ? -0.365 -1.076 -6.205 1.00 97.38 69 LYS A N 1
ATOM 557 C CA . LYS A 1 69 ? -0.355 -2.406 -6.806 1.00 97.38 69 LYS A CA 1
ATOM 558 C C . LYS A 1 69 ? -0.449 -2.349 -8.329 1.00 97.38 69 LYS A C 1
ATOM 560 O O . LYS A 1 69 ? 0.345 -3.009 -8.994 1.00 97.38 69 LYS A O 1
ATOM 565 N N . ALA A 1 70 ? -1.381 -1.563 -8.865 1.00 97.62 70 ALA A N 1
ATOM 566 C CA . ALA A 1 70 ? -1.569 -1.429 -10.306 1.00 97.62 70 ALA A CA 1
ATOM 567 C C . ALA A 1 70 ? -0.287 -0.943 -11.002 1.00 97.62 70 ALA A C 1
ATOM 569 O O . ALA A 1 70 ? 0.125 -1.515 -12.010 1.00 97.62 70 ALA A O 1
ATOM 570 N N . GLU A 1 71 ? 0.392 0.051 -10.428 1.00 97.12 71 GLU A N 1
ATOM 571 C CA . GLU A 1 71 ? 1.653 0.555 -10.979 1.00 97.12 71 GLU A CA 1
ATOM 572 C C . GLU A 1 71 ? 2.801 -0.451 -10.845 1.00 97.12 71 GLU A C 1
ATOM 574 O O . GLU A 1 71 ? 3.550 -0.679 -11.793 1.00 97.12 71 GLU A O 1
ATOM 579 N N . ASN A 1 72 ? 2.921 -1.132 -9.707 1.00 96.75 72 ASN A N 1
ATOM 580 C CA . ASN A 1 72 ? 3.905 -2.201 -9.545 1.00 96.75 72 ASN A CA 1
ATOM 581 C C . ASN A 1 72 ? 3.672 -3.368 -10.511 1.00 96.75 72 ASN A C 1
ATOM 583 O O . ASN A 1 72 ? 4.636 -3.958 -10.998 1.00 96.75 72 ASN A O 1
ATOM 587 N N . ASP A 1 73 ? 2.418 -3.704 -10.810 1.00 97.12 73 ASP A N 1
ATOM 588 C CA . ASP A 1 73 ? 2.082 -4.725 -11.800 1.00 97.12 73 ASP A CA 1
ATOM 589 C C . ASP A 1 73 ? 2.524 -4.294 -13.215 1.00 97.12 73 ASP A C 1
ATOM 591 O O . ASP A 1 73 ? 2.996 -5.141 -13.981 1.00 97.12 73 ASP A O 1
ATOM 595 N N . ASN A 1 74 ? 2.518 -2.990 -13.529 1.00 96.31 74 ASN A N 1
ATOM 596 C CA . ASN A 1 74 ? 3.140 -2.468 -14.753 1.00 96.31 74 ASN A CA 1
ATOM 597 C C . ASN A 1 74 ? 4.653 -2.754 -14.769 1.00 96.31 74 ASN A C 1
ATOM 599 O O . ASN A 1 74 ? 5.150 -3.325 -15.742 1.00 96.31 74 ASN A O 1
ATOM 603 N N . PHE A 1 75 ? 5.384 -2.460 -13.687 1.00 95.38 75 PHE A N 1
ATOM 604 C CA . PHE A 1 75 ? 6.820 -2.778 -13.590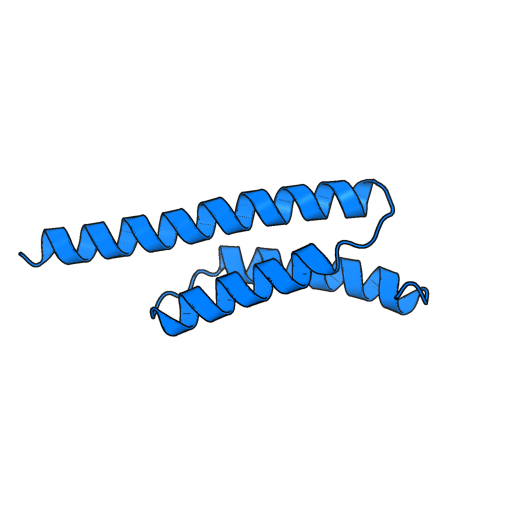 1.00 95.38 75 PHE A CA 1
ATOM 605 C C . PHE A 1 75 ? 7.100 -4.286 -13.699 1.00 95.38 75 PHE A C 1
ATOM 607 O O . PHE A 1 75 ? 7.994 -4.697 -14.445 1.00 95.38 75 PHE A O 1
ATOM 614 N N . ARG A 1 76 ? 6.290 -5.128 -13.041 1.00 95.88 76 ARG A N 1
ATOM 615 C CA . ARG A 1 76 ? 6.382 -6.596 -13.155 1.00 95.88 76 ARG A CA 1
ATOM 616 C C . ARG A 1 76 ? 6.172 -7.063 -14.592 1.00 95.88 76 ARG A C 1
ATOM 618 O O . ARG A 1 76 ? 6.901 -7.935 -15.060 1.00 95.88 76 ARG A O 1
ATOM 625 N N . SER A 1 77 ? 5.222 -6.466 -15.314 1.00 96.12 77 SER A N 1
ATOM 626 C CA . SER A 1 77 ? 4.967 -6.786 -16.726 1.00 96.12 77 SER A CA 1
ATOM 627 C C . SER A 1 77 ? 6.142 -6.427 -17.646 1.00 96.12 77 SER A C 1
ATOM 629 O O . SER A 1 77 ? 6.336 -7.067 -18.679 1.00 96.12 77 SER A O 1
ATOM 631 N N . MET A 1 78 ? 6.967 -5.457 -17.241 1.00 93.94 78 MET A N 1
ATOM 632 C CA . MET A 1 78 ? 8.206 -5.074 -17.923 1.00 93.94 78 MET A CA 1
ATOM 633 C C . MET A 1 78 ? 9.398 -5.976 -17.557 1.00 93.94 78 MET A C 1
ATOM 635 O O . MET A 1 78 ? 10.494 -5.778 -18.079 1.00 93.94 78 MET A O 1
ATOM 639 N N . GLY A 1 79 ? 9.205 -6.962 -16.673 1.00 91.75 79 GLY A N 1
ATOM 640 C CA . GLY A 1 79 ? 10.257 -7.864 -16.199 1.00 91.75 79 GLY A CA 1
ATOM 641 C C . GLY A 1 79 ? 11.119 -7.290 -15.073 1.00 91.75 79 GLY A C 1
ATOM 642 O O . GLY A 1 79 ? 12.179 -7.842 -14.785 1.00 91.75 79 GLY A O 1
ATOM 643 N N . ILE A 1 80 ? 10.686 -6.194 -14.443 1.00 84.56 80 ILE A N 1
ATOM 644 C CA . ILE A 1 80 ? 11.344 -5.619 -13.268 1.00 84.56 80 ILE A CA 1
ATOM 645 C C . ILE A 1 80 ? 10.725 -6.286 -12.036 1.00 84.56 80 ILE A C 1
ATOM 647 O O . ILE A 1 80 ? 9.532 -6.115 -11.773 1.00 84.56 80 ILE A O 1
ATOM 651 N N . CYS A 1 81 ? 11.522 -7.080 -11.318 1.00 73.94 81 CYS A N 1
ATOM 652 C CA . CYS A 1 81 ? 11.120 -7.826 -10.125 1.00 73.94 81 CYS A CA 1
ATOM 653 C C . CYS A 1 81 ? 12.130 -7.669 -8.989 1.00 73.94 81 CYS A C 1
ATOM 655 O O . CYS A 1 81 ? 13.348 -7.718 -9.279 1.00 73.94 81 CYS A O 1
#

Foldseek 3Di:
DVVVVVVVLVVVLVVLLVVLVVLLVVQVVQLVVVHQPVVSLVVLVVSQVVCVVVVHHDVSSVVSNVVSVVSNVVCVVVVND

Radius of gyration: 14.82 Å; Cα contacts (8 Å, |Δi|>4): 60; chains: 1; bounding box: 31×17×47 Å